Protein AF-A0A1Z9PA94-F1 (afdb_monomer)

Foldseek 3Di:
DVVVVVVVVCVVVVVVVVVVVVVVVCCLPPPDVPVVVVVVVVDDPVVPDPDPPDDPDDPPPPCPDDDPPVPDDDDDDPDDDACPDPVCVVVQHHHDPVNVVVVRVVDDDDDSVD

Solvent-accessible surface area (backbone atoms only — not comparable to full-atom values): 7406 Å² total; per-residue (Å²): 120,68,65,66,55,52,52,55,50,48,69,48,49,53,57,51,51,51,53,52,51,50,51,52,50,48,44,34,73,73,67,79,22,64,63,63,53,54,52,53,75,70,54,76,68,61,91,75,53,84,75,79,79,69,66,85,67,71,89,67,72,77,78,68,75,79,80,68,85,86,64,75,86,82,85,81,85,92,80,83,82,28,40,86,35,73,67,36,36,77,72,50,38,74,50,45,69,68,51,54,54,42,36,76,73,70,45,88,74,82,57,75,89,111

pLDDT: mean 85.36, std 9.68, range [59.91, 96.12]

Radius of gyration: 29.42 Å; Cα contacts (8 Å, |Δi|>4): 41; chains: 1; bounding box: 54×42×86 Å

Structure (mmCIF, N/CA/C/O backbone):
data_AF-A0A1Z9PA94-F1
#
_entry.id   AF-A0A1Z9PA94-F1
#
loop_
_atom_site.group_PDB
_atom_site.id
_atom_site.type_symbol
_atom_site.label_atom_id
_atom_site.label_alt_id
_atom_site.label_comp_id
_atom_site.label_asym_id
_atom_site.label_entity_id
_atom_site.label_seq_id
_atom_site.pdbx_PDB_ins_code
_atom_site.Cartn_x
_atom_site.Cartn_y
_atom_site.Cartn_z
_atom_site.occupancy
_atom_site.B_iso_or_equiv
_atom_site.auth_seq_id
_atom_site.auth_comp_id
_atom_site.auth_asym_id
_atom_site.auth_atom_id
_atom_site.pdbx_PDB_model_num
ATOM 1 N N . MET A 1 1 ? -26.799 -9.723 56.836 1.00 60.97 1 MET A N 1
ATOM 2 C CA . MET A 1 1 ? -27.846 -9.040 56.028 1.00 60.97 1 MET A CA 1
ATOM 3 C C . MET A 1 1 ? -27.307 -8.176 54.880 1.00 60.97 1 MET A C 1
ATOM 5 O O . MET A 1 1 ? -27.858 -8.255 53.790 1.00 60.97 1 MET A O 1
ATOM 9 N N . LYS A 1 2 ? -26.234 -7.388 55.065 1.00 71.38 2 LYS A N 1
ATOM 10 C CA . LYS A 1 2 ? -25.716 -6.467 54.027 1.00 71.38 2 LYS A CA 1
ATOM 11 C C . LYS A 1 2 ? -25.130 -7.156 52.779 1.00 71.38 2 LYS A C 1
ATOM 13 O O . LYS A 1 2 ? -25.353 -6.677 51.675 1.00 71.38 2 LYS A O 1
ATOM 18 N N . PHE A 1 3 ? -24.480 -8.314 52.926 1.00 75.12 3 PHE A N 1
ATOM 19 C CA . PHE A 1 3 ? -23.831 -9.024 51.809 1.00 75.12 3 PHE A CA 1
ATOM 20 C C . PHE A 1 3 ? -24.811 -9.496 50.716 1.00 75.12 3 PHE A C 1
ATOM 22 O O . PHE A 1 3 ? -24.601 -9.228 49.538 1.00 75.12 3 PHE A O 1
ATOM 29 N N . LYS A 1 4 ? -25.953 -10.096 51.094 1.00 82.31 4 LYS A N 1
ATOM 30 C CA . LYS A 1 4 ? -27.015 -10.481 50.139 1.00 82.31 4 LYS A CA 1
ATOM 31 C C . LYS A 1 4 ? -27.652 -9.273 49.431 1.00 82.31 4 LYS A C 1
ATOM 33 O O . LYS A 1 4 ? -28.102 -9.407 48.299 1.00 82.31 4 LYS A O 1
ATOM 38 N N . SER A 1 5 ? -27.695 -8.109 50.084 1.00 80.62 5 SER A N 1
ATOM 39 C CA . SER A 1 5 ? -28.200 -6.858 49.493 1.00 80.62 5 SER A CA 1
ATOM 40 C C . SER A 1 5 ? -27.227 -6.298 48.451 1.00 80.62 5 SER A C 1
ATOM 42 O O . SER A 1 5 ? -27.644 -5.928 47.357 1.00 80.62 5 SER A O 1
ATOM 44 N N . ILE A 1 6 ? -25.926 -6.324 48.747 1.00 87.12 6 ILE A N 1
ATOM 45 C CA . ILE A 1 6 ? -24.866 -5.915 47.815 1.00 87.12 6 ILE A CA 1
ATOM 46 C C . ILE A 1 6 ? -24.824 -6.847 46.596 1.00 87.12 6 ILE A C 1
ATOM 48 O O . ILE A 1 6 ? -24.795 -6.370 45.466 1.00 87.12 6 ILE A O 1
ATOM 52 N N . LEU A 1 7 ? -24.915 -8.164 46.809 1.00 90.00 7 LEU A N 1
ATOM 53 C CA . LEU A 1 7 ? -24.888 -9.153 45.729 1.00 90.00 7 LEU A CA 1
ATOM 54 C C . LEU A 1 7 ? -26.062 -8.988 44.748 1.00 90.00 7 LEU A C 1
ATOM 56 O O . LEU A 1 7 ? -25.867 -9.048 43.539 1.00 90.00 7 LEU A O 1
ATOM 60 N N . LYS A 1 8 ? -27.272 -8.712 45.253 1.00 88.44 8 LYS A N 1
ATOM 61 C CA . LYS A 1 8 ? -28.441 -8.421 44.404 1.00 88.44 8 LYS A CA 1
ATOM 62 C C . LYS A 1 8 ? -28.272 -7.134 43.597 1.00 88.44 8 LYS A C 1
ATOM 64 O O . LYS A 1 8 ? -28.646 -7.103 42.432 1.00 88.44 8 LYS A O 1
ATOM 69 N N . LYS A 1 9 ? -27.701 -6.085 44.199 1.00 90.62 9 LYS A N 1
ATOM 70 C CA . LYS A 1 9 ? -27.420 -4.829 43.490 1.00 90.62 9 LYS A CA 1
ATOM 71 C C . LYS A 1 9 ? -26.392 -5.033 42.380 1.00 90.62 9 LYS A C 1
ATOM 73 O O . LYS A 1 9 ? -26.604 -4.525 41.290 1.00 90.62 9 LYS A O 1
ATOM 78 N N . LEU A 1 10 ? -25.340 -5.815 42.624 1.00 89.81 10 LEU A N 1
ATOM 79 C CA . LEU A 1 10 ? -24.337 -6.158 41.609 1.00 89.81 10 LEU A CA 1
ATOM 80 C C . LEU A 1 10 ? -24.925 -6.980 40.457 1.00 89.81 10 LEU A C 1
ATOM 82 O O . LEU A 1 10 ? -24.681 -6.652 39.301 1.00 89.81 10 LEU A O 1
ATOM 86 N N . LEU A 1 11 ? -25.753 -7.984 40.760 1.00 92.19 11 LEU A N 1
ATOM 87 C CA . LEU A 1 11 ? -26.427 -8.807 39.746 1.00 92.19 11 LEU A CA 1
ATOM 88 C C . LEU A 1 11 ? -27.323 -8.004 38.797 1.00 92.19 11 LEU A C 1
ATOM 90 O O . LEU A 1 11 ? -27.563 -8.450 37.684 1.00 92.19 11 LEU A O 1
ATOM 94 N N . ILE A 1 12 ? -27.807 -6.837 39.225 1.00 92.38 12 ILE A N 1
ATOM 95 C CA . ILE A 1 12 ? -28.612 -5.933 38.395 1.00 92.38 12 ILE A CA 1
ATOM 96 C C . ILE A 1 12 ? -27.723 -4.873 37.736 1.00 92.38 12 ILE A C 1
ATOM 98 O O . ILE A 1 12 ? -27.866 -4.595 36.550 1.00 92.38 12 ILE A O 1
ATOM 102 N N . ALA A 1 13 ? -26.778 -4.297 38.479 1.00 93.88 13 ALA A N 1
ATOM 103 C CA . ALA A 1 13 ? -25.916 -3.228 37.990 1.00 93.88 13 ALA A CA 1
ATOM 104 C C . ALA A 1 13 ? -25.021 -3.680 36.830 1.00 93.88 13 ALA A C 1
ATOM 106 O O . ALA A 1 13 ? -24.846 -2.925 35.882 1.00 93.88 13 ALA A O 1
ATOM 107 N N . ILE A 1 14 ? -24.491 -4.906 36.876 1.00 93.75 14 ILE A N 1
ATOM 108 C CA . ILE A 1 14 ? -23.614 -5.447 35.828 1.00 93.75 14 ILE A CA 1
ATOM 109 C C . ILE A 1 14 ? -24.337 -5.556 34.471 1.00 93.75 14 ILE A C 1
ATOM 111 O O . ILE A 1 14 ? -23.848 -4.965 33.509 1.00 93.75 14 ILE A O 1
ATOM 115 N N . PRO A 1 15 ? -25.490 -6.244 34.343 1.00 94.62 15 PRO A N 1
ATOM 116 C CA . PRO A 1 15 ? -26.194 -6.328 33.063 1.00 94.62 15 PRO A CA 1
ATOM 117 C C . PRO A 1 15 ? -26.760 -4.981 32.607 1.00 94.62 15 PRO A C 1
ATOM 119 O O . PRO A 1 15 ? -26.750 -4.703 31.412 1.00 94.62 15 PRO A O 1
ATOM 122 N N . VAL A 1 16 ? -27.194 -4.112 33.528 1.00 95.75 16 VAL A N 1
ATOM 123 C CA . VAL A 1 16 ? -27.627 -2.751 33.171 1.00 95.75 16 VAL A CA 1
ATOM 124 C C . VAL A 1 16 ? -26.471 -1.953 32.578 1.00 95.75 16 VAL A C 1
ATOM 126 O O . VAL A 1 16 ? -26.637 -1.347 31.524 1.00 95.75 16 VAL A O 1
ATOM 129 N N . LEU A 1 17 ? -25.295 -1.991 33.210 1.00 95.44 17 LEU A N 1
ATOM 130 C CA . LEU A 1 17 ? -24.092 -1.344 32.696 1.00 95.44 17 LEU A CA 1
ATOM 131 C C . LEU A 1 17 ? -23.706 -1.919 31.328 1.00 95.44 17 LEU A C 1
ATOM 133 O O . LEU A 1 17 ? -23.418 -1.154 30.417 1.00 95.44 17 LEU A O 1
ATOM 137 N N . TYR A 1 18 ? -23.775 -3.241 31.158 1.00 95.19 18 TYR A N 1
ATOM 138 C CA . TYR A 1 18 ? -23.486 -3.901 29.885 1.00 95.19 18 TYR A CA 1
ATOM 139 C C . TYR A 1 18 ? -24.428 -3.444 28.759 1.00 95.19 18 TYR A C 1
ATOM 141 O O . TYR A 1 18 ? -23.969 -3.060 27.684 1.00 95.19 18 TYR A O 1
ATOM 149 N N . ILE A 1 19 ? -25.739 -3.393 29.011 1.00 95.44 19 ILE A N 1
ATOM 150 C CA . ILE A 1 19 ? -26.724 -2.906 28.032 1.00 95.44 19 ILE A CA 1
ATOM 151 C C . ILE A 1 19 ? -26.489 -1.424 27.710 1.00 95.44 19 ILE A C 1
ATOM 153 O O . ILE A 1 19 ? -26.544 -1.038 26.545 1.00 95.44 19 ILE A O 1
ATOM 157 N N . LEU A 1 20 ? -26.166 -0.604 28.715 1.00 94.44 20 LEU A N 1
ATOM 158 C CA . LEU A 1 20 ? -25.804 0.802 28.519 1.00 94.44 20 LEU A CA 1
ATOM 159 C C . LEU A 1 20 ? -24.570 0.951 27.625 1.00 94.44 20 LEU A C 1
ATOM 161 O O . LEU A 1 20 ? -24.579 1.760 26.701 1.00 94.44 20 LEU A O 1
ATOM 165 N N . THR A 1 21 ? -23.532 0.142 27.856 1.00 91.00 21 THR A N 1
ATOM 166 C CA . THR A 1 21 ? -22.327 0.155 27.017 1.00 91.00 21 THR A CA 1
ATOM 167 C C . THR A 1 21 ? -22.624 -0.281 25.585 1.00 91.00 21 THR A C 1
ATOM 169 O O . THR A 1 21 ? -22.164 0.371 24.655 1.00 91.00 21 THR A O 1
ATOM 172 N N . LEU A 1 22 ? -23.451 -1.313 25.388 1.00 91.81 22 LEU A N 1
ATOM 173 C CA . LEU A 1 22 ? -23.891 -1.754 24.061 1.00 91.81 22 LEU A CA 1
ATOM 174 C C . LEU A 1 22 ? -24.690 -0.671 23.334 1.00 91.81 22 LEU A C 1
ATOM 176 O O . LEU A 1 22 ? -24.468 -0.454 22.148 1.00 91.81 22 LEU A O 1
ATOM 180 N N . GLY A 1 23 ? -25.580 0.030 24.040 1.00 89.75 23 GLY A N 1
ATOM 181 C CA . GLY A 1 23 ? -26.338 1.152 23.489 1.00 89.75 23 GLY A CA 1
ATOM 182 C C . GLY A 1 23 ? -25.436 2.311 23.064 1.00 89.75 23 GLY A C 1
ATOM 183 O O . GLY A 1 23 ? -25.597 2.837 21.967 1.00 89.75 23 GLY A O 1
ATOM 184 N N . LEU A 1 24 ? -24.443 2.665 23.887 1.00 88.06 24 LEU A N 1
ATOM 185 C CA . LEU A 1 24 ? -23.451 3.687 23.542 1.00 88.06 24 LEU A CA 1
ATOM 186 C C . LEU A 1 24 ? -22.617 3.286 22.320 1.00 88.06 24 LEU A C 1
ATOM 188 O O . LEU A 1 24 ? -22.455 4.097 21.414 1.00 88.06 24 LEU A O 1
ATOM 192 N N . VAL A 1 25 ? -22.144 2.037 22.257 1.00 88.12 25 VAL A N 1
ATOM 193 C CA . VAL A 1 25 ? -21.417 1.510 21.090 1.00 88.12 25 VAL A CA 1
ATOM 194 C C . VAL A 1 25 ? -22.306 1.507 19.847 1.00 88.12 25 VAL A C 1
ATOM 196 O O . VAL A 1 25 ? -21.855 1.891 18.776 1.00 88.12 25 VAL A O 1
ATOM 199 N N . TYR A 1 26 ? -23.576 1.118 19.970 1.00 89.25 26 TYR A N 1
ATOM 200 C CA . TYR A 1 26 ? -24.518 1.115 18.853 1.00 89.25 26 TYR A CA 1
ATOM 201 C C . TYR A 1 26 ? -24.722 2.523 18.277 1.00 89.25 26 TYR A C 1
ATOM 203 O O . TYR A 1 26 ? -24.591 2.709 17.068 1.00 89.25 26 TYR A O 1
ATOM 211 N N . VAL A 1 27 ? -24.974 3.518 19.134 1.00 88.69 27 VAL A N 1
ATOM 212 C CA . VAL A 1 27 ? -25.123 4.925 18.721 1.00 88.69 27 VAL A CA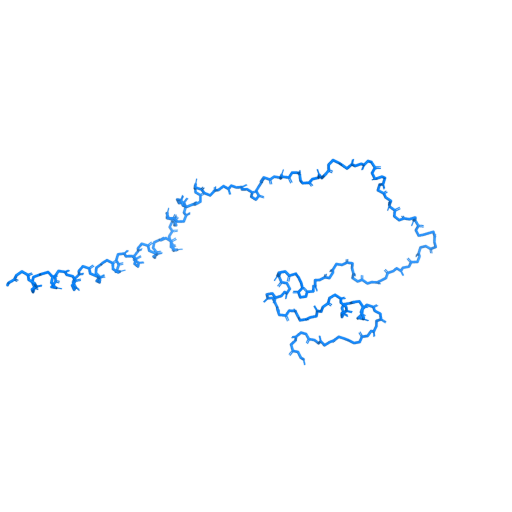 1
ATOM 213 C C . VAL A 1 27 ? -23.831 5.459 18.094 1.00 88.69 27 VAL A C 1
ATOM 215 O O . VAL A 1 27 ? -23.879 6.172 17.091 1.00 88.69 27 VAL A O 1
ATOM 218 N N . ASP A 1 28 ? -22.674 5.094 18.649 1.00 84.44 28 ASP A N 1
ATOM 219 C CA . ASP A 1 28 ? -21.376 5.532 18.136 1.00 84.44 28 ASP A CA 1
ATOM 220 C C . ASP A 1 28 ? -20.983 4.879 16.805 1.00 84.44 28 ASP A C 1
ATOM 222 O O . ASP A 1 28 ? -20.347 5.517 15.974 1.00 84.44 28 ASP A O 1
ATOM 226 N N . VAL A 1 29 ? -21.397 3.638 16.548 1.00 84.44 29 VAL A N 1
ATOM 227 C CA . VAL A 1 29 ? -21.105 2.950 15.282 1.00 84.44 29 VAL A CA 1
ATOM 228 C C . VAL A 1 29 ? -22.076 3.361 14.170 1.00 84.44 29 VAL A C 1
ATOM 230 O O . VAL A 1 29 ? -21.634 3.597 13.042 1.00 84.44 29 VAL A O 1
ATOM 233 N N . TYR A 1 30 ? -23.378 3.441 14.464 1.00 82.38 30 TYR A N 1
ATOM 234 C CA . TYR A 1 30 ? -24.421 3.498 13.431 1.00 82.38 30 TYR A CA 1
ATOM 235 C C . TYR A 1 30 ? -25.025 4.876 13.172 1.00 82.38 30 TYR A C 1
ATOM 237 O O . TYR A 1 30 ? -25.577 5.067 12.092 1.00 82.38 30 TYR A O 1
ATOM 245 N N . ASP A 1 31 ? -24.944 5.813 14.119 1.00 70.69 31 ASP A N 1
ATOM 246 C CA . ASP A 1 31 ? -25.674 7.080 14.019 1.00 70.69 31 ASP A CA 1
ATOM 247 C C . ASP A 1 31 ? -24.715 8.271 13.819 1.00 70.69 31 ASP A C 1
ATOM 249 O O . ASP A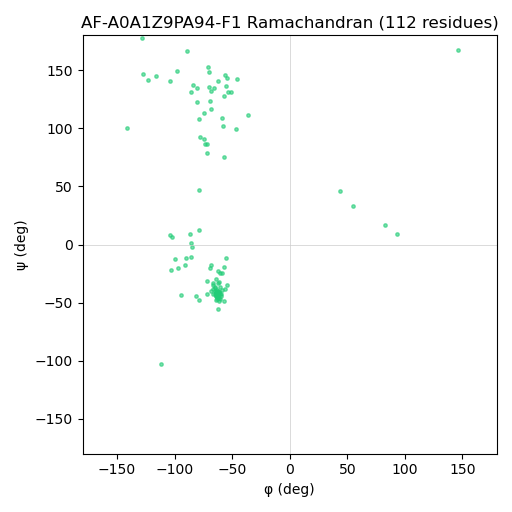 1 31 ? -24.157 8.454 12.739 1.00 70.69 31 ASP A O 1
ATOM 253 N N . SER A 1 32 ? -24.440 9.067 14.855 1.00 74.44 32 SER A N 1
ATOM 254 C CA . SER A 1 32 ? -23.681 10.328 14.735 1.00 74.44 32 SER A CA 1
ATOM 255 C C . SER A 1 32 ? -22.214 10.250 15.183 1.00 74.44 32 SER A C 1
ATOM 257 O O . SER A 1 32 ? -21.538 11.275 15.256 1.00 74.44 32 SER A O 1
ATOM 259 N N . ARG A 1 33 ? -21.717 9.048 15.508 1.00 83.12 33 ARG A N 1
ATOM 260 C CA . ARG A 1 33 ? -20.340 8.789 15.978 1.00 83.12 33 ARG A CA 1
ATOM 261 C C . ARG A 1 33 ? -19.808 9.792 17.022 1.00 83.12 33 ARG A C 1
ATOM 263 O O . ARG A 1 33 ? -18.698 10.308 16.855 1.00 83.12 33 ARG A O 1
ATOM 270 N N . PRO A 1 34 ? -20.582 10.140 18.069 1.00 82.38 34 PRO A N 1
ATOM 271 C CA . PRO A 1 34 ? -20.215 11.215 18.987 1.00 82.38 34 PRO A CA 1
ATOM 272 C C . PRO A 1 34 ? -18.904 10.949 19.739 1.00 82.38 34 PRO A C 1
ATOM 274 O O . PRO A 1 34 ? -18.154 11.888 20.001 1.00 82.38 34 PRO A O 1
ATOM 277 N N . ILE A 1 35 ? -18.595 9.690 20.063 1.00 83.19 35 ILE A N 1
ATOM 278 C CA . ILE A 1 35 ? -17.387 9.320 20.805 1.00 83.19 35 ILE A CA 1
ATOM 279 C C . ILE A 1 35 ? -16.182 9.322 19.858 1.00 83.19 35 ILE A C 1
ATOM 281 O O . ILE A 1 35 ? -15.172 9.957 20.159 1.00 83.19 35 ILE A O 1
ATOM 285 N N . ILE A 1 36 ? -16.291 8.700 18.679 1.00 81.56 36 ILE A N 1
ATOM 286 C CA . ILE A 1 36 ? -15.231 8.754 17.652 1.00 81.56 36 ILE A CA 1
ATOM 287 C C . ILE A 1 36 ? -14.947 10.203 17.226 1.00 81.56 36 ILE A C 1
ATOM 289 O O . ILE A 1 36 ? -13.789 10.575 17.038 1.00 81.56 36 ILE A O 1
ATOM 293 N N . SER A 1 37 ? -15.979 11.042 17.100 1.00 82.00 37 SER A N 1
ATOM 294 C CA . SER A 1 37 ? -15.815 12.462 16.776 1.00 82.00 37 SER A CA 1
ATOM 295 C C . SER A 1 37 ? -15.078 13.225 17.876 1.00 82.00 37 SER A C 1
ATOM 297 O O . SER A 1 37 ? -14.280 14.109 17.570 1.00 82.00 37 SER A O 1
ATOM 299 N N . LEU A 1 38 ? -15.308 12.886 19.147 1.00 84.75 38 LEU A N 1
ATOM 300 C CA . LEU A 1 38 ? -14.574 13.472 20.266 1.00 84.75 38 LEU A CA 1
ATOM 301 C C . LEU A 1 38 ? -13.089 13.086 20.216 1.00 84.75 38 LEU A C 1
ATOM 303 O O . LEU A 1 38 ? -12.231 13.946 20.398 1.00 84.75 38 LEU A O 1
ATOM 307 N N . PHE A 1 39 ? -12.778 11.822 19.907 1.00 84.19 39 PHE A N 1
ATOM 308 C CA . PHE A 1 39 ? -11.396 11.369 19.728 1.00 84.19 39 PHE A CA 1
ATOM 309 C C . PHE A 1 39 ? -10.707 12.030 18.530 1.00 84.19 39 PHE A C 1
ATOM 311 O O . PHE A 1 39 ? -9.539 12.396 18.638 1.00 84.19 39 PHE A O 1
ATOM 318 N N . LYS A 1 40 ? -11.427 12.266 17.426 1.00 80.62 40 LYS A N 1
ATOM 319 C CA . LYS A 1 40 ? -10.899 13.022 16.279 1.00 80.62 40 LYS A CA 1
ATOM 320 C C . LYS A 1 40 ? -10.504 14.453 16.635 1.00 80.62 40 LYS A C 1
ATOM 322 O O . LYS A 1 40 ? -9.491 14.921 16.144 1.00 80.62 40 LYS A O 1
ATOM 327 N N . ASN A 1 41 ? -11.246 15.122 17.518 1.00 84.69 41 ASN A N 1
ATOM 328 C CA . ASN A 1 41 ? -10.905 16.482 17.954 1.00 84.69 41 ASN A CA 1
ATOM 329 C C . ASN A 1 41 ? -9.622 16.550 18.803 1.00 84.69 41 ASN A C 1
ATOM 331 O O . ASN A 1 41 ? -9.074 17.631 18.994 1.00 84.69 41 ASN A O 1
ATO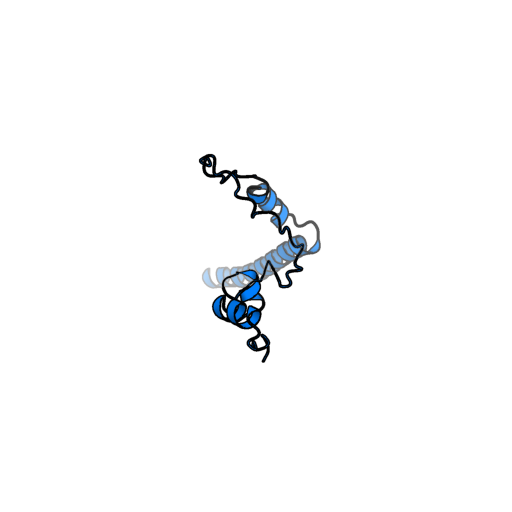M 335 N N . ILE A 1 42 ? -9.170 15.415 19.347 1.00 85.81 42 ILE A N 1
ATOM 336 C CA . ILE A 1 42 ? -7.934 15.301 20.136 1.00 85.81 42 ILE A CA 1
ATOM 337 C C . ILE A 1 42 ? -6.773 14.799 19.260 1.00 85.81 42 ILE A C 1
ATOM 339 O O . ILE A 1 42 ? -5.607 14.973 19.610 1.00 85.81 42 ILE A O 1
ATOM 343 N N . GLN A 1 43 ? -7.077 14.170 18.123 1.00 83.50 43 GLN A N 1
ATOM 344 C CA . GLN A 1 43 ? -6.081 13.637 17.207 1.00 83.50 43 GLN A CA 1
ATOM 345 C C . GLN A 1 43 ? -5.312 14.779 16.532 1.00 83.50 43 GLN A C 1
ATOM 347 O O . GLN A 1 43 ? -5.903 15.732 16.032 1.00 83.50 43 GLN A O 1
ATOM 352 N N . SER A 1 44 ? -3.983 14.679 16.510 1.00 79.38 44 SER A N 1
ATOM 353 C CA . SER A 1 44 ? -3.151 15.586 15.728 1.00 79.38 44 SER A CA 1
ATOM 354 C C . SER A 1 44 ? -3.127 15.152 14.264 1.00 79.38 44 SER A C 1
ATOM 356 O O . SER A 1 44 ? -2.917 13.978 13.949 1.00 79.38 44 SER A O 1
ATOM 358 N N . ASP A 1 45 ? -3.286 16.114 13.358 1.00 80.31 45 ASP A N 1
ATOM 359 C CA . ASP A 1 45 ? -3.191 15.904 11.912 1.00 80.31 45 ASP A CA 1
ATOM 360 C C . ASP A 1 45 ? -1.726 15.836 11.443 1.00 80.31 45 ASP A C 1
ATOM 362 O O . ASP A 1 45 ? -1.339 16.452 10.453 1.00 80.31 45 ASP A O 1
ATOM 366 N N . SER A 1 46 ? -0.883 15.060 12.133 1.00 75.75 46 SER A N 1
ATOM 367 C CA . SER A 1 46 ? 0.539 14.919 11.774 1.00 75.75 46 SER A CA 1
ATOM 368 C C . SER A 1 46 ? 0.739 14.355 10.364 1.00 75.75 46 SER A C 1
ATOM 370 O O . SER A 1 46 ? 1.743 14.630 9.723 1.00 75.75 46 SER A O 1
ATOM 372 N N . SER A 1 47 ? -0.239 13.608 9.837 1.00 74.81 47 SER A N 1
ATOM 373 C CA . SER A 1 47 ? -0.227 13.135 8.446 1.00 74.81 47 SER A CA 1
ATOM 374 C C . SER A 1 47 ? -0.415 14.244 7.402 1.00 74.81 47 SER A C 1
ATOM 376 O O . SER A 1 47 ? -0.082 14.037 6.239 1.00 74.81 47 SER A O 1
ATOM 378 N N . LEU A 1 48 ? -0.965 15.398 7.798 1.00 77.88 48 LEU A N 1
ATOM 379 C CA . LEU A 1 48 ? -1.088 16.583 6.942 1.00 77.88 48 LEU A CA 1
ATOM 380 C C . LEU A 1 48 ? 0.132 17.500 7.064 1.00 77.88 48 LEU A C 1
ATOM 382 O O . LEU A 1 48 ? 0.302 18.421 6.264 1.00 77.88 48 LEU A O 1
ATOM 386 N N . GLU A 1 49 ? 0.979 17.256 8.060 1.00 80.69 49 GLU A N 1
ATOM 387 C CA . GLU A 1 49 ? 2.204 18.002 8.267 1.00 80.69 49 GLU A CA 1
ATOM 388 C C . GLU A 1 49 ? 3.268 17.484 7.296 1.00 80.69 49 GLU A C 1
ATOM 390 O O . GLU A 1 49 ? 3.790 16.374 7.420 1.00 80.69 49 GLU A O 1
ATOM 395 N N . VAL A 1 50 ? 3.580 18.295 6.284 1.00 77.81 50 VAL A N 1
ATOM 396 C CA . VAL A 1 50 ? 4.695 18.022 5.377 1.00 77.81 50 VAL A CA 1
ATOM 397 C C . VAL A 1 50 ? 5.981 18.315 6.137 1.00 77.81 50 VAL A C 1
ATOM 399 O O . VAL A 1 50 ? 6.505 19.426 6.106 1.00 77.81 50 VAL A O 1
ATOM 402 N N . VAL A 1 51 ? 6.470 17.314 6.862 1.00 77.69 51 VAL A N 1
ATOM 403 C CA . VAL A 1 51 ? 7.787 17.380 7.487 1.00 77.69 51 VAL A CA 1
ATOM 404 C C . VAL A 1 51 ? 8.825 17.203 6.390 1.00 77.69 51 VAL A C 1
ATOM 406 O O . VAL A 1 51 ? 8.932 16.142 5.768 1.00 77.69 51 VAL A O 1
ATOM 409 N N . ASP A 1 52 ? 9.584 18.263 6.133 1.00 76.25 52 ASP A N 1
ATOM 410 C CA . ASP A 1 52 ? 10.694 18.208 5.198 1.00 76.25 52 ASP A CA 1
ATOM 411 C C . ASP A 1 52 ? 11.868 17.457 5.838 1.00 76.25 52 ASP A C 1
ATOM 413 O O . ASP A 1 52 ? 12.714 18.026 6.521 1.00 76.25 52 ASP A O 1
ATOM 417 N N . PHE A 1 53 ? 11.902 16.140 5.631 1.00 75.50 53 PHE A N 1
ATOM 418 C CA . PHE A 1 53 ? 13.038 15.291 5.998 1.00 75.50 53 PHE A CA 1
ATOM 419 C C . PHE A 1 53 ? 14.190 15.385 4.993 1.00 75.50 53 PHE A C 1
ATOM 421 O O . PHE A 1 53 ? 15.092 14.540 5.012 1.00 75.50 53 PHE A O 1
ATOM 428 N N . SER A 1 54 ? 14.173 16.364 4.084 1.00 75.44 54 SER A N 1
ATOM 429 C CA . SER A 1 54 ? 15.331 16.635 3.248 1.00 75.44 54 SER A CA 1
ATOM 430 C C . SER A 1 54 ? 16.505 16.963 4.159 1.00 75.44 54 SER A C 1
ATOM 432 O O . SER A 1 54 ? 16.576 18.020 4.777 1.00 75.44 54 SER A O 1
ATOM 434 N N . ILE A 1 55 ? 17.464 16.044 4.228 1.00 71.50 55 ILE A N 1
ATOM 435 C CA . ILE A 1 55 ? 18.822 16.381 4.642 1.00 71.50 55 ILE A CA 1
ATOM 436 C C . ILE A 1 55 ? 19.230 17.570 3.773 1.00 71.50 55 ILE A C 1
ATOM 438 O O . ILE A 1 55 ? 19.020 17.482 2.558 1.00 71.50 55 ILE A O 1
ATOM 442 N N . GLU A 1 56 ? 19.766 18.649 4.369 1.00 70.00 56 GLU A N 1
ATOM 443 C CA . GLU A 1 56 ? 20.408 19.740 3.624 1.00 70.00 56 GLU A CA 1
ATOM 444 C C . GLU A 1 56 ? 21.333 19.087 2.613 1.00 70.00 56 GLU A C 1
ATOM 446 O O . GLU A 1 56 ? 22.388 18.544 2.948 1.00 70.00 56 GLU A O 1
ATOM 451 N N . LYS A 1 57 ? 20.849 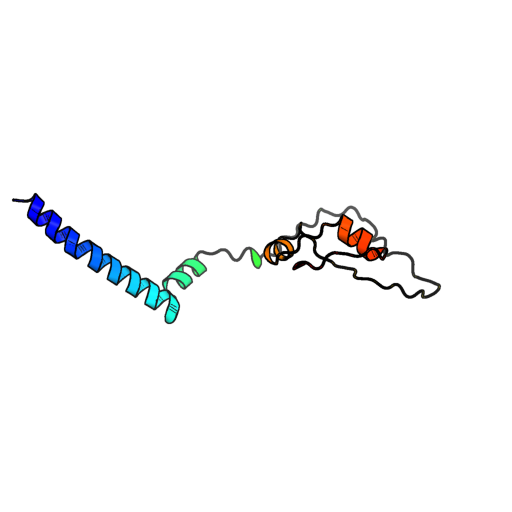19.003 1.376 1.00 60.66 57 LYS A N 1
ATOM 452 C CA . LYS A 1 57 ? 21.515 18.214 0.368 1.00 60.66 57 LYS A CA 1
ATOM 453 C C . LYS A 1 57 ? 22.795 18.994 0.114 1.00 60.66 57 LYS A C 1
ATOM 455 O O . LYS A 1 57 ? 22.698 20.151 -0.312 1.00 60.66 57 LYS A O 1
ATOM 460 N N . PRO A 1 58 ? 23.989 18.390 0.268 1.00 62.81 58 PRO A N 1
ATOM 461 C CA . PRO A 1 58 ? 25.082 18.831 -0.580 1.00 62.81 58 PRO A CA 1
ATOM 462 C C . PRO A 1 58 ? 24.497 18.907 -1.991 1.00 62.81 58 PRO A C 1
ATOM 464 O O . PRO A 1 58 ? 23.625 18.094 -2.313 1.00 62.81 58 PRO A O 1
ATOM 467 N N . GLN A 1 59 ? 24.893 19.890 -2.793 1.00 61.50 59 GLN A N 1
ATOM 468 C CA . GLN A 1 59 ? 24.539 19.980 -4.211 1.00 61.50 59 GLN A CA 1
ATOM 469 C C . GLN A 1 59 ? 25.018 18.700 -4.918 1.00 61.50 59 GLN A C 1
ATOM 471 O O . GLN A 1 59 ? 26.050 18.663 -5.572 1.00 61.50 59 GLN A O 1
ATOM 476 N N . VAL A 1 60 ? 24.300 17.600 -4.718 1.00 60.75 60 VAL A N 1
ATOM 477 C CA . VAL A 1 60 ? 24.419 16.375 -5.466 1.00 60.75 60 VAL A CA 1
ATOM 478 C C . VAL A 1 60 ? 23.670 16.746 -6.717 1.00 60.75 60 VAL A C 1
ATOM 480 O O . VAL A 1 60 ? 22.435 16.696 -6.746 1.00 60.75 60 VAL A O 1
ATOM 483 N N . GLU A 1 61 ? 24.426 17.230 -7.701 1.00 64.56 61 GLU A N 1
ATOM 484 C CA . GLU A 1 61 ? 24.000 17.249 -9.088 1.00 64.56 61 GLU A CA 1
ATOM 485 C C . GLU A 1 61 ? 23.210 15.964 -9.301 1.00 64.56 61 GLU A C 1
ATOM 487 O O . GLU A 1 61 ? 23.737 14.860 -9.148 1.00 64.56 61 GLU A O 1
ATOM 492 N N . LYS A 1 62 ? 21.899 16.102 -9.510 1.00 59.91 62 LYS A N 1
ATOM 493 C CA . LYS A 1 62 ? 21.042 14.966 -9.820 1.00 59.91 62 LYS A CA 1
ATOM 494 C C . LYS A 1 62 ? 21.654 14.379 -11.084 1.00 59.91 62 LYS A C 1
ATOM 496 O O . LYS A 1 62 ? 21.480 14.952 -12.157 1.00 59.91 62 LYS A O 1
ATOM 501 N N . SER A 1 63 ? 22.407 13.289 -10.956 1.00 66.88 63 SER A N 1
ATOM 502 C CA . SER A 1 63 ? 22.965 12.571 -12.089 1.00 66.88 63 SER A CA 1
ATOM 503 C C . SER A 1 63 ? 21.803 11.870 -12.769 1.00 66.88 63 SER A C 1
ATOM 505 O O . SER A 1 63 ? 21.510 10.694 -12.569 1.00 66.88 63 SER A O 1
ATOM 507 N N . THR A 1 64 ? 21.052 12.638 -13.550 1.00 71.88 64 THR A N 1
ATOM 508 C CA . THR A 1 64 ? 20.141 12.053 -14.514 1.00 71.88 64 THR A CA 1
ATOM 509 C C . THR A 1 64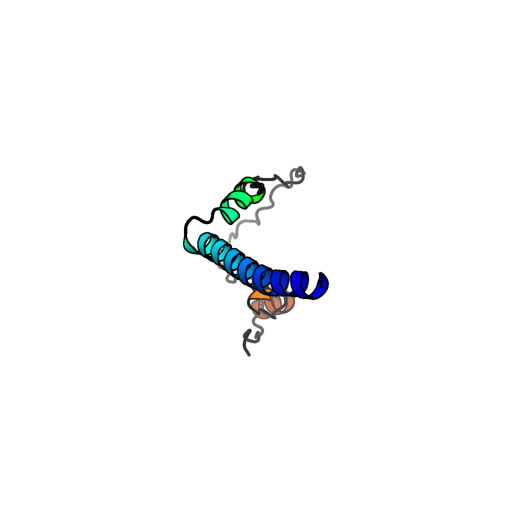 ? 20.992 11.157 -15.407 1.00 71.88 64 THR A C 1
ATOM 511 O O . THR A 1 64 ? 22.026 11.624 -15.901 1.00 71.88 64 THR A O 1
ATOM 514 N N . PRO A 1 65 ? 20.620 9.880 -15.581 1.00 76.12 65 PRO A N 1
ATOM 515 C CA . PRO A 1 65 ? 21.388 8.976 -16.418 1.00 76.12 65 PRO A CA 1
ATOM 516 C C . PRO A 1 65 ? 21.527 9.572 -17.820 1.00 76.12 65 PRO A C 1
ATOM 518 O O . PRO A 1 65 ? 20.638 10.284 -18.299 1.00 76.12 65 PRO A O 1
ATOM 521 N N . ALA A 1 66 ? 22.668 9.315 -18.461 1.00 84.06 66 ALA A N 1
ATOM 522 C CA . ALA A 1 66 ? 22.937 9.841 -19.790 1.00 84.06 66 ALA A CA 1
ATOM 523 C C . ALA A 1 66 ? 21.799 9.462 -20.762 1.00 84.06 66 ALA A C 1
ATOM 525 O O . ALA A 1 66 ? 21.264 8.351 -20.675 1.00 84.06 66 ALA A O 1
ATOM 526 N N . PRO A 1 67 ? 21.431 10.351 -21.702 1.00 85.44 67 PRO A N 1
ATOM 527 C CA . PRO A 1 67 ? 20.408 10.045 -22.689 1.00 85.44 67 PRO A CA 1
ATOM 528 C C . PRO A 1 67 ? 20.738 8.764 -23.462 1.00 85.44 67 PRO A C 1
ATOM 530 O O . PRO A 1 67 ? 21.868 8.571 -23.917 1.00 85.44 67 PRO A O 1
ATOM 533 N N . ASN A 1 68 ? 19.733 7.914 -23.665 1.00 89.12 68 ASN A N 1
ATOM 534 C CA . ASN A 1 68 ? 19.838 6.719 -24.497 1.00 89.12 68 ASN A CA 1
ATOM 535 C C . ASN A 1 68 ? 19.906 7.117 -25.985 1.00 89.12 68 ASN A C 1
ATOM 537 O O . ASN A 1 68 ? 18.874 7.218 -26.652 1.00 89.12 68 ASN A O 1
ATOM 541 N N . LYS A 1 69 ? 21.120 7.399 -26.484 1.00 93.00 69 LYS A N 1
ATOM 542 C CA . LYS A 1 69 ? 21.373 7.900 -27.851 1.00 93.00 69 LYS A CA 1
ATOM 543 C C . LYS A 1 69 ? 20.796 6.990 -28.934 1.00 93.00 69 LYS A C 1
ATOM 545 O O . LYS A 1 69 ? 20.226 7.490 -29.900 1.00 93.00 69 LYS A O 1
ATOM 550 N N . ASP A 1 70 ? 20.885 5.683 -28.721 1.00 95.31 70 ASP A N 1
ATOM 551 C CA . ASP A 1 70 ? 20.440 4.664 -29.675 1.00 95.31 70 ASP A CA 1
ATOM 552 C C . ASP A 1 70 ? 18.939 4.359 -29.557 1.00 95.31 70 ASP A C 1
ATOM 554 O O . ASP A 1 70 ? 18.400 3.576 -30.332 1.00 95.31 70 ASP A O 1
ATOM 558 N N . ARG A 1 71 ? 18.239 4.993 -28.599 1.00 90.94 71 ARG A N 1
ATOM 559 C CA . ARG A 1 71 ? 16.798 4.817 -28.344 1.00 90.94 71 ARG A CA 1
ATOM 560 C C . ARG A 1 71 ? 16.398 3.355 -28.116 1.00 90.94 71 ARG A C 1
ATOM 562 O O . ARG A 1 71 ? 15.281 2.962 -28.440 1.00 90.94 71 ARG A O 1
ATOM 569 N N . ASN A 1 72 ? 17.294 2.568 -27.518 1.00 92.62 72 ASN A N 1
ATOM 570 C CA . ASN A 1 72 ? 17.013 1.190 -27.121 1.00 92.62 72 ASN A CA 1
ATOM 571 C C . ASN A 1 72 ? 15.756 1.127 -26.239 1.00 92.62 72 ASN A C 1
ATOM 573 O O . ASN A 1 72 ? 15.640 1.881 -25.270 1.00 92.62 72 ASN A O 1
ATOM 577 N N . ALA A 1 73 ? 14.828 0.228 -26.550 1.00 90.25 73 ALA A N 1
ATOM 578 C CA . ALA A 1 73 ? 13.686 -0.020 -25.685 1.00 90.25 73 ALA A CA 1
ATOM 579 C C . ALA A 1 73 ? 14.112 -0.941 -24.535 1.00 90.25 73 ALA A C 1
ATOM 581 O O . ALA A 1 73 ? 14.612 -2.041 -24.767 1.00 90.25 73 ALA A O 1
ATOM 582 N N . TYR A 1 74 ? 13.918 -0.482 -23.300 1.00 87.25 74 TYR A N 1
ATOM 583 C CA . TYR A 1 74 ? 14.094 -1.296 -22.101 1.00 87.25 74 TYR A CA 1
ATOM 584 C C . TYR A 1 74 ? 12.722 -1.692 -21.571 1.00 87.25 74 TYR A C 1
ATOM 586 O O . TYR A 1 74 ? 11.791 -0.885 -21.582 1.00 87.25 74 TYR A O 1
ATOM 594 N N . TYR A 1 75 ? 12.613 -2.928 -21.102 1.00 87.25 75 TYR A N 1
ATOM 595 C CA . TYR A 1 75 ? 11.373 -3.502 -20.600 1.00 87.25 75 TYR A CA 1
ATOM 596 C C . TYR A 1 75 ? 11.617 -4.080 -19.214 1.00 87.25 75 TYR A C 1
ATOM 598 O O . TYR A 1 75 ? 12.705 -4.576 -18.925 1.00 87.25 75 TYR A O 1
ATOM 606 N N . GLY A 1 76 ? 10.596 -4.016 -18.371 1.00 89.44 76 GLY A N 1
ATOM 607 C CA . GLY A 1 76 ? 10.652 -4.503 -17.003 1.00 89.44 76 GLY A CA 1
ATOM 608 C C . GLY A 1 76 ? 9.795 -3.647 -16.087 1.00 89.44 76 GLY A C 1
ATOM 609 O O . GLY A 1 76 ? 9.353 -2.560 -16.463 1.00 89.44 76 GLY A O 1
ATOM 610 N N . ASP A 1 77 ? 9.567 -4.159 -14.887 1.00 89.38 77 ASP A N 1
ATOM 611 C CA . ASP A 1 77 ? 8.923 -3.401 -13.827 1.00 89.38 77 ASP A CA 1
ATOM 612 C C . ASP A 1 77 ? 9.977 -2.579 -13.070 1.00 89.38 77 ASP A C 1
ATOM 614 O O . ASP A 1 77 ? 11.040 -3.087 -12.709 1.00 89.38 77 ASP A O 1
ATOM 618 N N . LEU A 1 78 ? 9.699 -1.292 -12.870 1.00 89.12 78 LEU A N 1
ATOM 619 C CA . LEU A 1 78 ? 10.577 -0.360 -12.156 1.00 89.12 78 LEU A CA 1
ATOM 620 C C . LEU A 1 78 ? 10.269 -0.309 -10.659 1.00 89.12 78 LEU A C 1
ATOM 622 O O . LEU A 1 78 ? 11.095 0.185 -9.891 1.00 89.12 78 LEU A O 1
ATOM 626 N N . HIS A 1 79 ? 9.093 -0.783 -10.245 1.00 92.88 79 HIS A N 1
ATOM 627 C CA . HIS A 1 79 ? 8.650 -0.711 -8.863 1.00 92.88 79 HIS A CA 1
ATOM 628 C C . HIS A 1 79 ? 7.907 -1.987 -8.482 1.00 92.88 79 HIS A C 1
ATOM 630 O O . HIS A 1 79 ? 6.714 -2.135 -8.718 1.00 92.88 79 HIS A O 1
ATOM 636 N N . VAL A 1 80 ? 8.617 -2.878 -7.797 1.00 92.38 80 VAL A N 1
ATOM 637 C CA . VAL A 1 80 ? 8.063 -4.125 -7.270 1.00 92.38 80 VAL A CA 1
ATOM 638 C C . VAL A 1 80 ? 8.127 -4.138 -5.747 1.00 92.38 80 VAL A C 1
ATOM 640 O O . VAL A 1 80 ? 9.080 -3.636 -5.151 1.00 92.38 80 VAL A O 1
ATOM 643 N N . HIS A 1 81 ? 7.121 -4.733 -5.111 1.00 94.88 81 HIS A N 1
ATOM 644 C CA . HIS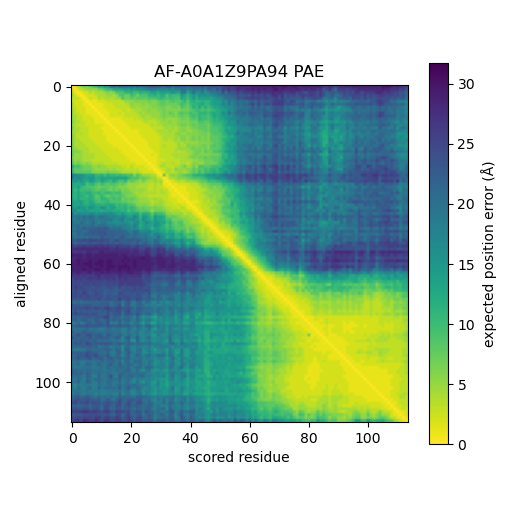 A 1 81 ? 7.116 -4.969 -3.670 1.00 94.88 81 HIS A CA 1
ATOM 645 C C . HIS A 1 81 ? 7.551 -6.407 -3.376 1.00 94.88 81 HIS A C 1
ATOM 647 O O . HIS A 1 81 ? 7.303 -7.327 -4.152 1.00 94.88 81 HIS A O 1
ATOM 653 N N . THR A 1 82 ? 8.194 -6.604 -2.230 1.00 94.69 82 THR A N 1
ATOM 654 C CA . THR A 1 82 ? 8.661 -7.920 -1.765 1.00 94.69 82 THR A CA 1
ATOM 655 C C . THR A 1 82 ? 8.156 -8.152 -0.350 1.00 94.69 82 THR A C 1
ATOM 657 O O . THR A 1 82 ? 7.575 -7.249 0.250 1.00 94.69 82 THR A O 1
ATOM 660 N N . LYS A 1 83 ? 8.435 -9.317 0.244 1.00 93.94 83 LYS A N 1
ATOM 661 C CA . LYS A 1 83 ? 8.063 -9.615 1.638 1.00 93.94 83 LYS A CA 1
ATOM 662 C C . LYS A 1 83 ? 8.584 -8.611 2.685 1.00 93.94 83 LYS A C 1
ATOM 664 O O . LYS A 1 83 ? 8.202 -8.700 3.845 1.00 93.94 83 LYS A O 1
ATOM 669 N N . TYR A 1 84 ? 9.499 -7.710 2.316 1.00 94.94 84 TYR A N 1
ATOM 670 C CA . TYR A 1 84 ? 10.008 -6.652 3.197 1.00 94.94 84 TYR A CA 1
ATOM 671 C C . TYR A 1 84 ? 9.142 -5.387 3.203 1.00 94.94 84 TYR A C 1
ATOM 673 O O . TYR A 1 84 ? 9.329 -4.536 4.070 1.00 94.94 84 TYR A O 1
ATOM 681 N N . SER A 1 85 ? 8.185 -5.265 2.285 1.00 94.44 85 SER A N 1
ATOM 682 C CA . SER A 1 85 ? 7.173 -4.213 2.329 1.00 94.44 85 SER A CA 1
ATOM 683 C C . SER A 1 85 ? 6.022 -4.643 3.243 1.00 94.44 85 SER A C 1
ATOM 685 O O . SER A 1 85 ? 5.576 -5.791 3.195 1.00 94.44 85 SER A O 1
ATOM 687 N N . PHE A 1 86 ? 5.533 -3.723 4.079 1.00 93.81 86 PHE A N 1
ATOM 688 C CA . PHE A 1 86 ? 4.452 -3.998 5.034 1.00 93.81 86 PHE A CA 1
ATOM 689 C C . PHE A 1 86 ? 3.185 -4.522 4.343 1.00 93.81 86 PHE A C 1
ATOM 691 O O . PHE A 1 86 ? 2.628 -5.542 4.739 1.00 93.81 86 PHE A O 1
ATOM 698 N N . ASP A 1 87 ? 2.758 -3.837 3.289 1.00 93.69 87 ASP A N 1
ATOM 699 C CA . ASP A 1 87 ? 1.571 -4.166 2.507 1.00 93.69 87 ASP A CA 1
ATOM 700 C C . ASP A 1 87 ? 1.694 -5.523 1.803 1.00 93.69 87 ASP A C 1
ATOM 702 O O . ASP A 1 87 ? 0.812 -6.370 1.923 1.00 93.69 87 ASP A O 1
ATOM 706 N N . ALA A 1 88 ? 2.814 -5.770 1.127 1.00 92.62 88 ALA A N 1
ATOM 707 C CA . ALA A 1 88 ? 3.056 -7.019 0.417 1.0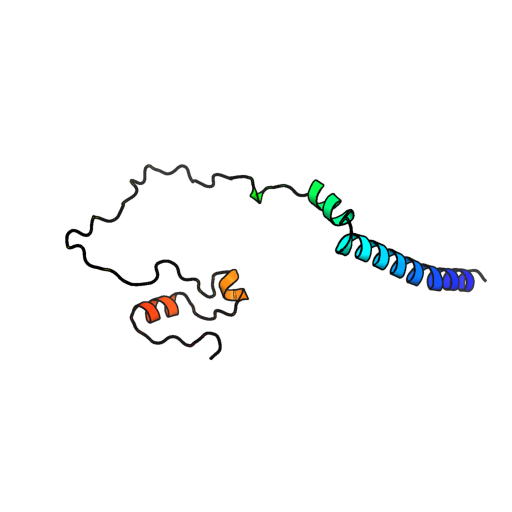0 92.62 88 ALA A CA 1
ATOM 708 C C . ALA A 1 88 ? 3.099 -8.219 1.368 1.00 92.62 88 ALA A C 1
ATOM 710 O O . ALA A 1 88 ? 2.507 -9.257 1.070 1.00 92.62 88 ALA A O 1
ATOM 711 N N . TYR A 1 89 ? 3.733 -8.069 2.534 1.00 90.50 89 TYR A N 1
ATOM 712 C CA . TYR A 1 89 ? 3.733 -9.110 3.559 1.00 90.50 89 TYR A CA 1
ATOM 713 C C . TYR A 1 89 ? 2.315 -9.414 4.063 1.00 90.50 89 TYR A C 1
ATOM 715 O O . TYR A 1 89 ? 1.924 -10.578 4.136 1.00 90.50 89 TYR A O 1
ATOM 723 N N . VAL A 1 90 ? 1.518 -8.379 4.357 1.00 93.75 90 VAL A N 1
ATOM 724 C CA . VAL A 1 90 ? 0.122 -8.534 4.806 1.00 93.75 90 VAL A CA 1
ATOM 725 C C . VAL A 1 90 ? -0.744 -9.223 3.745 1.00 93.75 90 VAL A C 1
ATOM 727 O O . VAL A 1 90 ? -1.632 -9.998 4.098 1.00 93.75 90 VAL A O 1
ATOM 730 N N . PHE A 1 91 ? -0.459 -9.014 2.458 1.00 91.06 91 PHE A N 1
ATOM 731 C CA . PHE A 1 91 ? -1.145 -9.686 1.350 1.00 91.06 91 PHE A CA 1
ATOM 732 C C . PHE A 1 91 ? -0.558 -11.055 0.965 1.00 91.06 91 PHE A C 1
ATOM 734 O O . PHE A 1 91 ? -0.976 -11.640 -0.033 1.00 91.06 91 PHE A O 1
ATOM 741 N N . GLY A 1 92 ? 0.369 -11.604 1.757 1.00 91.00 92 GLY A N 1
ATOM 742 C CA . GLY A 1 92 ? 0.875 -12.966 1.574 1.00 91.00 92 GLY A CA 1
ATOM 743 C C . GLY A 1 92 ? 1.979 -13.107 0.524 1.00 91.00 92 GLY A C 1
ATOM 744 O O . GLY A 1 92 ? 2.268 -14.222 0.093 1.00 91.00 92 GLY A O 1
ATOM 745 N N . VAL A 1 93 ? 2.630 -12.014 0.114 1.00 92.06 93 VAL A N 1
ATOM 746 C CA . VAL A 1 93 ? 3.825 -12.087 -0.738 1.00 92.06 93 VAL A CA 1
ATOM 747 C C . VAL A 1 93 ? 4.976 -12.695 0.062 1.00 92.06 93 VAL A C 1
ATOM 749 O O . VAL A 1 93 ? 5.462 -12.114 1.032 1.00 92.06 93 VAL A O 1
ATOM 752 N N . THR A 1 94 ? 5.446 -13.862 -0.372 1.00 92.50 94 THR A N 1
ATOM 753 C CA . THR A 1 94 ? 6.570 -14.582 0.252 1.00 92.50 94 THR A CA 1
ATOM 754 C C . THR A 1 94 ? 7.899 -14.385 -0.482 1.00 92.50 94 THR A C 1
ATOM 756 O O . THR A 1 94 ? 8.955 -14.696 0.075 1.00 92.50 94 THR A O 1
ATOM 759 N N . ALA A 1 95 ? 7.865 -13.829 -1.698 1.00 93.81 95 ALA A N 1
ATOM 760 C CA . ALA A 1 95 ? 9.041 -13.566 -2.521 1.00 93.81 95 ALA A CA 1
ATOM 761 C C . ALA A 1 95 ? 9.964 -12.510 -1.891 1.00 93.81 95 ALA A C 1
ATOM 763 O O . ALA A 1 95 ? 9.523 -11.461 -1.409 1.00 93.81 95 ALA A O 1
ATOM 764 N N . SER A 1 96 ? 11.265 -12.792 -1.899 1.00 94.50 96 SER A N 1
ATOM 765 C CA . SER A 1 96 ? 12.316 -11.884 -1.440 1.00 94.50 96 SER A CA 1
ATOM 766 C C . SER A 1 96 ? 12.828 -10.970 -2.567 1.00 94.50 96 SER A C 1
ATOM 768 O O . SER A 1 96 ? 12.570 -11.238 -3.744 1.00 94.50 96 SER A O 1
ATOM 770 N N . PRO A 1 97 ? 13.590 -9.906 -2.245 1.00 95.56 97 PRO A N 1
ATOM 771 C CA . PRO A 1 97 ? 14.296 -9.118 -3.260 1.00 95.56 97 PRO A CA 1
ATOM 772 C C . PRO A 1 97 ? 15.207 -9.946 -4.175 1.00 95.56 97 PRO A C 1
ATOM 774 O O . PRO A 1 97 ? 15.286 -9.665 -5.370 1.00 95.56 97 PRO A O 1
ATOM 777 N N . ASP A 1 98 ? 15.842 -10.995 -3.646 1.00 96.00 98 ASP A N 1
ATOM 778 C CA . ASP A 1 98 ? 16.690 -11.888 -4.442 1.00 96.00 98 ASP A CA 1
ATOM 779 C C . ASP A 1 98 ? 15.866 -12.680 -5.467 1.00 96.00 98 ASP A C 1
ATOM 781 O O . ASP A 1 98 ? 16.302 -12.863 -6.604 1.00 96.00 98 ASP A O 1
ATOM 785 N N . ASP A 1 99 ? 14.657 -13.111 -5.095 1.00 95.00 99 ASP A N 1
ATOM 786 C CA . ASP A 1 99 ? 13.741 -13.811 -6.002 1.00 95.00 99 ASP A CA 1
ATOM 787 C C . ASP A 1 99 ? 13.231 -12.873 -7.102 1.00 95.00 99 ASP A C 1
ATOM 789 O O . ASP A 1 99 ? 13.190 -13.260 -8.268 1.00 95.00 99 ASP A O 1
ATOM 793 N N . ALA A 1 100 ? 12.918 -11.617 -6.761 1.00 94.31 100 ALA A N 1
ATOM 794 C CA . ALA A 1 100 ? 12.538 -10.599 -7.740 1.00 94.31 100 ALA A CA 1
ATOM 795 C C . ALA A 1 100 ? 13.668 -10.332 -8.753 1.00 94.31 100 ALA A C 1
ATOM 797 O O . ALA A 1 100 ? 13.417 -10.224 -9.954 1.00 94.31 100 ALA A O 1
ATOM 798 N N . TYR A 1 101 ? 14.923 -10.284 -8.293 1.00 93.94 101 TYR A N 1
ATOM 799 C CA . TYR A 1 101 ? 16.087 -10.106 -9.163 1.00 93.94 101 TYR A CA 1
ATOM 800 C C . TYR A 1 101 ? 16.315 -11.299 -10.103 1.00 93.94 101 TYR A C 1
ATOM 802 O O . TYR A 1 101 ? 16.587 -11.109 -11.289 1.00 93.94 101 TYR A O 1
ATOM 810 N N . LYS A 1 102 ? 16.182 -12.528 -9.596 1.00 95.38 102 LYS A N 1
ATOM 811 C CA . LYS A 1 102 ? 16.252 -13.755 -10.406 1.00 95.38 102 LYS A CA 1
ATOM 812 C C . LYS A 1 102 ? 15.127 -13.817 -11.436 1.00 95.38 102 LYS A C 1
ATOM 814 O O . LYS A 1 102 ? 15.385 -14.080 -12.609 1.00 95.38 102 LYS A O 1
ATOM 819 N N . TYR A 1 103 ? 13.901 -13.488 -11.030 1.00 94.12 103 TYR A N 1
ATOM 820 C CA . TYR A 1 103 ? 12.751 -13.415 -11.929 1.00 94.12 103 TYR A CA 1
ATOM 821 C C . TYR A 1 103 ? 12.965 -12.391 -13.051 1.00 94.12 103 TYR A C 1
ATOM 823 O O . TYR A 1 103 ? 12.737 -12.690 -14.220 1.00 94.12 103 TYR A O 1
ATOM 831 N N . ALA A 1 104 ? 13.518 -11.216 -12.732 1.00 93.12 104 AL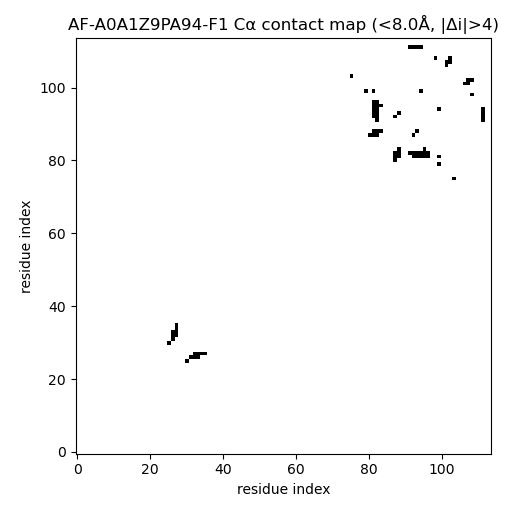A A N 1
ATOM 832 C CA . ALA A 1 104 ? 13.878 -10.208 -13.730 1.00 93.12 104 ALA A CA 1
ATOM 833 C C . ALA A 1 104 ? 14.954 -10.686 -14.728 1.00 93.12 104 ALA A C 1
ATOM 835 O O . ALA A 1 104 ? 15.036 -10.168 -15.841 1.00 93.12 104 ALA A O 1
ATOM 836 N N . LYS A 1 105 ? 15.764 -11.690 -14.363 1.00 93.81 105 LYS A N 1
ATOM 837 C CA . LYS A 1 105 ? 16.718 -12.364 -15.261 1.00 93.81 105 LYS A CA 1
ATOM 838 C C . LYS A 1 105 ? 16.111 -13.514 -16.068 1.00 93.81 105 LYS A C 1
ATOM 840 O O . LYS A 1 105 ? 16.826 -14.141 -16.847 1.00 93.81 105 LYS A O 1
ATOM 845 N N . GLY A 1 106 ? 14.817 -13.779 -15.905 1.00 94.44 106 GLY A N 1
ATOM 846 C CA . GLY A 1 106 ? 14.095 -14.834 -16.610 1.00 94.44 10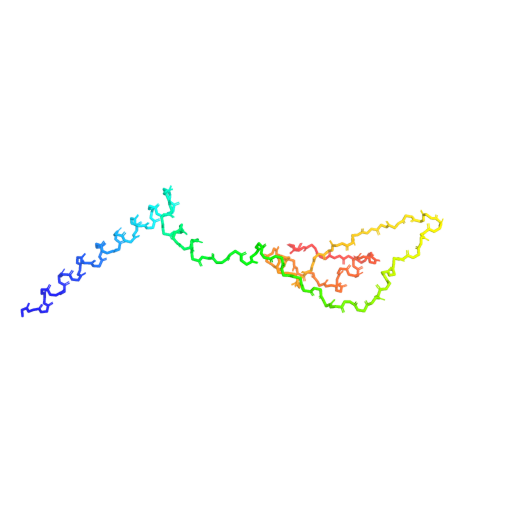6 GLY A CA 1
ATOM 847 C C . GLY A 1 106 ? 14.028 -16.166 -15.863 1.00 94.44 106 GLY A C 1
ATOM 848 O O . GLY A 1 106 ? 13.595 -17.155 -16.450 1.00 94.44 106 GLY A O 1
ATOM 849 N N . GLU A 1 107 ? 14.438 -16.223 -14.593 1.00 96.12 107 GLU A N 1
ATOM 850 C CA . GLU A 1 107 ? 14.171 -17.402 -13.765 1.00 96.12 107 GLU A CA 1
ATOM 851 C C . GLU A 1 107 ? 12.678 -17.487 -13.412 1.00 96.12 107 GLU A C 1
ATOM 853 O O . GLU A 1 107 ? 11.971 -16.482 -13.347 1.00 96.12 107 GLU A O 1
ATOM 858 N N . GLY A 1 108 ? 12.179 -18.700 -13.175 1.00 93.75 108 GLY A N 1
ATOM 859 C CA . GLY A 1 108 ? 10.812 -18.885 -12.692 1.00 93.75 108 GLY A CA 1
ATOM 860 C C . GLY A 1 108 ? 10.660 -18.411 -11.246 1.00 93.75 108 GLY A C 1
ATOM 861 O O . GLY A 1 108 ? 11.581 -18.539 -10.442 1.00 93.75 108 GLY A O 1
ATOM 862 N N . ILE A 1 109 ? 9.471 -17.920 -10.900 1.00 91.56 109 ILE A N 1
ATOM 863 C CA . ILE A 1 109 ? 9.090 -17.616 -9.519 1.00 91.56 109 ILE A CA 1
ATOM 864 C C . ILE A 1 109 ? 7.823 -18.391 -9.163 1.00 91.56 109 ILE A C 1
ATOM 866 O O . ILE A 1 109 ? 6.939 -18.574 -10.001 1.00 91.56 109 ILE A O 1
ATOM 870 N N . MET A 1 110 ? 7.746 -18.884 -7.928 1.00 87.00 110 MET A N 1
ATOM 871 C CA . MET A 1 110 ? 6.550 -19.567 -7.445 1.00 87.00 110 MET A CA 1
ATOM 872 C C . MET A 1 110 ? 5.419 -18.553 -7.276 1.00 87.00 110 MET A C 1
ATOM 874 O O . MET A 1 110 ? 5.628 -17.465 -6.735 1.00 87.00 110 MET A O 1
ATOM 878 N N . HIS A 1 111 ? 4.221 -18.912 -7.733 1.00 82.88 111 HIS A N 1
ATOM 879 C CA . HIS A 1 111 ? 3.046 -18.087 -7.503 1.00 82.88 111 HIS A CA 1
ATOM 880 C C . HIS A 1 111 ? 2.780 -17.992 -5.984 1.00 82.88 111 HIS A C 1
ATOM 882 O O . HIS A 1 111 ? 2.938 -18.993 -5.282 1.00 82.88 111 HIS A O 1
ATOM 888 N N . PRO A 1 112 ? 2.376 -16.825 -5.443 1.00 73.88 112 PRO A N 1
ATOM 889 C CA . PRO A 1 112 ? 2.234 -16.634 -3.995 1.00 73.88 112 PRO A CA 1
ATOM 890 C C . PRO A 1 112 ? 1.279 -17.616 -3.293 1.00 73.88 112 PRO A C 1
ATOM 892 O O . PRO A 1 112 ? 1.362 -17.781 -2.080 1.00 73.88 112 PRO A O 1
ATOM 895 N N . LEU A 1 113 ? 0.382 -18.269 -4.041 1.00 77.50 113 LEU A N 1
ATOM 896 C CA . LEU A 1 113 ? -0.601 -19.235 -3.531 1.00 77.50 113 LEU A CA 1
ATOM 897 C C . LEU A 1 113 ? -0.252 -20.711 -3.814 1.00 77.50 113 LEU A C 1
ATOM 899 O O . LEU A 1 113 ? -1.087 -21.577 -3.554 1.00 77.50 113 LEU A O 1
ATOM 903 N N . GLY A 1 114 ? 0.955 -20.996 -4.319 1.00 65.12 114 GLY A N 1
ATOM 904 C CA . GLY A 1 114 ? 1.314 -22.304 -4.890 1.00 65.12 114 GLY A CA 1
ATOM 905 C C . GLY A 1 114 ? 0.727 -22.516 -6.278 1.00 65.12 114 GLY A C 1
ATOM 906 O O . GLY A 1 114 ? 0.717 -23.690 -6.705 1.00 65.12 114 GLY A O 1
#

Secondary structure (DSSP, 8-state):
-HHHHHHHHHHHHHHHHHHHHHHHHHHHHHS--HHHHHHHTTS--GGG---------------PPPP-TT-PPP-S-S----TTSHHHHHTT----HHHHHHHHTT-----TT-

Mean predicted aligned error: 14.02 Å

Sequence (114 aa):
MKFKSILKKLLIAIPVLYILTLGLVYVDVYDSRPIISLFKNIQSDSSLEVVDFSIEKPQVEKSTPAPNKDRNAYYGDLHVHTKYSFDAYVFGVTASPDDAYKYAKGEGIMHPLG